Protein AF-A0A952GTR1-F1 (afdb_monomer)

Mean predicted aligned error: 8.52 Å

pLDDT: mean 84.22, std 18.11, range [36.97, 97.88]

Foldseek 3Di:
DDDDDDDDPPPPPPQPDQPPQWDWPFDPDQKIWIWGDDPQKIWIWIHHPPAFIKIKIWGPPFPPGIDMDIDRHDQDDDDLQSSLVSVLVVLVVVVVVCVVRGDDDPCVSVVRCVRSSVSSVSNVVRVD

Radius of gyration: 18.8 Å; Cα contacts (8 Å, |Δi|>4): 182; chains: 1; bounding box: 34×48×69 Å

Secondary struc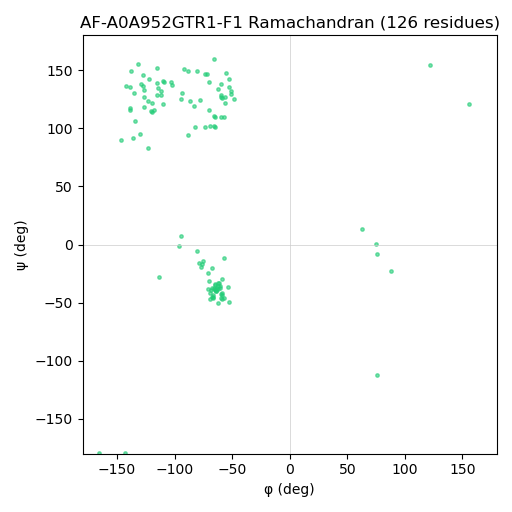ture (DSSP, 8-state):
-PPP---------PPPPPPTTEEEE-SS-SS-EEEEEETTEEEEEE--TTS-EEEEEEEEEETTEEEEEEEEE---SSSHHHHHHHHHHHHHHHHHHHHHHS---TTHHHHHTTTHHHHHHHHHHHT-

Sequence (128 aa):
MAILAGLLLAAAAAAPAVPEGWTVTAADAKAPVLAHTLVPVTIEYRTVPDDYDTLTLTVDPCGQGPWHEKDSIAPQGDTPAARAADLRKAIADEFHNARLNCTLPEWIEAAMLAGFDAAYLQLEAAKK

Solvent-accessible surface area (backbone atoms only — not comparable to full-atom values): 7660 Å² total; per-residue (Å²): 138,86,82,82,80,81,80,80,78,76,78,75,76,75,72,82,76,68,37,84,64,49,46,66,54,67,75,92,54,85,50,40,36,42,34,36,65,56,93,46,37,35,42,40,40,36,43,40,78,100,56,67,21,39,40,33,46,37,33,48,76,31,88,94,42,71,44,75,51,77,46,78,42,75,64,50,66,97,42,74,67,44,20,47,56,40,45,50,49,54,53,50,51,50,53,52,57,44,54,77,75,29,94,69,66,88,62,52,62,64,59,68,52,50,54,42,68,64,40,50,52,51,50,61,62,55,74,109

Structure (mmCIF, N/CA/C/O backbone):
data_AF-A0A952GTR1-F1
#
_entry.id   AF-A0A952GTR1-F1
#
loop_
_atom_site.group_PDB
_atom_site.id
_atom_site.type_symbol
_atom_site.label_atom_id
_atom_site.label_alt_id
_atom_site.label_comp_id
_atom_site.label_asym_id
_atom_site.label_entity_id
_atom_site.label_seq_id
_atom_site.pdbx_PDB_ins_code
_atom_site.Cartn_x
_atom_site.Cartn_y
_atom_site.Cartn_z
_atom_site.occupancy
_atom_site.B_iso_or_equiv
_atom_site.auth_seq_id
_atom_site.auth_comp_id
_atom_site.auth_asym_id
_atom_site.auth_atom_id
_atom_site.pdbx_PDB_model_num
ATOM 1 N N . MET A 1 1 ? -4.065 -34.097 53.721 1.00 38.19 1 MET A N 1
ATOM 2 C CA . MET A 1 1 ? -5.075 -33.873 52.665 1.00 38.19 1 MET A CA 1
ATOM 3 C C . MET A 1 1 ? -4.828 -32.487 52.093 1.00 38.19 1 MET A C 1
ATOM 5 O O . MET A 1 1 ? -5.030 -31.518 52.808 1.00 38.19 1 MET A O 1
ATOM 9 N N . ALA A 1 2 ? -4.269 -32.401 50.885 1.00 36.97 2 ALA A N 1
ATOM 10 C CA . ALA A 1 2 ? -3.968 -31.135 50.217 1.00 36.97 2 ALA A CA 1
ATOM 11 C C . ALA A 1 2 ? -5.133 -30.774 49.284 1.00 36.97 2 ALA A C 1
ATOM 13 O O . ALA A 1 2 ? -5.532 -31.599 48.464 1.00 36.97 2 ALA A O 1
ATOM 14 N N . ILE A 1 3 ? -5.698 -29.577 49.447 1.00 41.12 3 ILE A N 1
ATOM 15 C CA . ILE A 1 3 ? -6.750 -29.039 48.577 1.00 41.12 3 ILE A CA 1
ATOM 16 C C . ILE A 1 3 ? -6.059 -28.340 47.403 1.00 41.12 3 ILE A C 1
ATOM 18 O O . ILE A 1 3 ? -5.210 -27.474 47.610 1.00 41.12 3 ILE A O 1
ATOM 22 N N . LEU A 1 4 ? -6.395 -28.771 46.184 1.00 43.78 4 LEU A N 1
ATOM 23 C CA . LEU A 1 4 ? -5.871 -28.241 44.928 1.00 43.78 4 LEU A CA 1
ATOM 24 C C . LEU A 1 4 ? -6.168 -26.740 44.792 1.00 43.78 4 LEU A C 1
ATOM 26 O O . LEU A 1 4 ? -7.324 -26.321 44.832 1.00 43.78 4 LEU A O 1
ATOM 30 N N . ALA A 1 5 ? -5.119 -25.955 44.547 1.00 45.41 5 ALA A N 1
ATOM 31 C CA . ALA A 1 5 ? -5.231 -24.606 44.015 1.00 45.41 5 ALA A CA 1
ATOM 32 C C . ALA A 1 5 ? -5.684 -24.692 42.548 1.00 45.41 5 ALA A C 1
ATOM 34 O O . ALA A 1 5 ? -4.982 -25.246 41.701 1.00 45.41 5 ALA A O 1
ATOM 35 N N . GLY A 1 6 ? -6.880 -24.176 42.265 1.00 38.19 6 GLY A N 1
ATOM 36 C CA . GLY A 1 6 ? -7.402 -24.044 40.910 1.00 38.19 6 GLY A CA 1
ATOM 37 C C . GLY A 1 6 ? -6.566 -23.047 40.113 1.00 38.19 6 GLY A C 1
ATOM 38 O O . GLY A 1 6 ? -6.603 -21.847 40.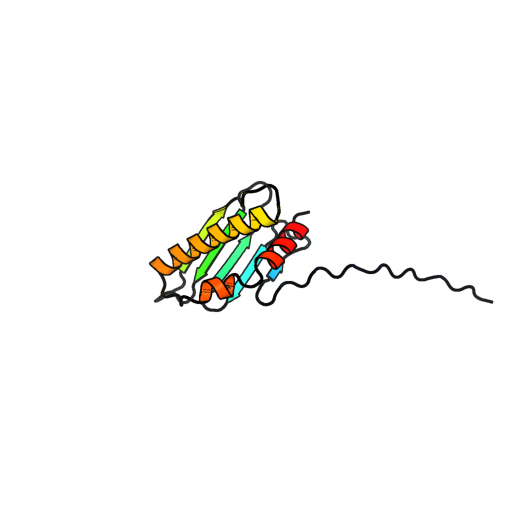373 1.00 38.19 6 GLY A O 1
ATOM 39 N N . LEU A 1 7 ? -5.818 -23.550 39.135 1.0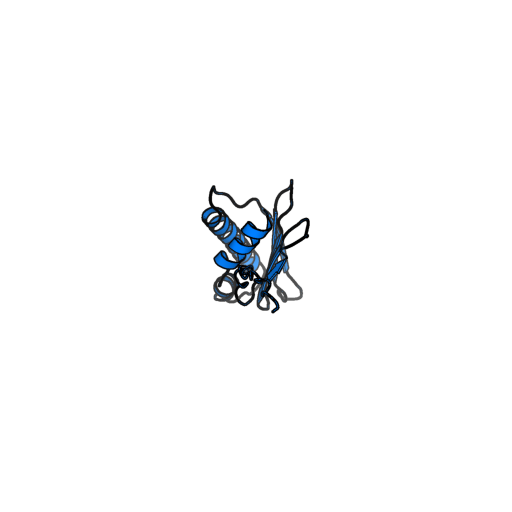0 46.03 7 LEU A N 1
ATOM 40 C CA . LEU A 1 7 ? -5.220 -22.745 38.077 1.00 46.03 7 LEU A CA 1
ATOM 41 C C . LEU A 1 7 ? -6.333 -22.323 37.112 1.00 46.03 7 LEU A C 1
ATOM 43 O O . LEU A 1 7 ? -6.785 -23.106 36.279 1.00 46.03 7 LEU A O 1
ATOM 47 N N . LEU A 1 8 ? -6.784 -21.077 37.245 1.00 46.78 8 LEU A N 1
ATOM 48 C CA . LEU A 1 8 ? -7.535 -20.375 36.210 1.00 46.78 8 LEU A CA 1
ATOM 49 C C . LEU A 1 8 ? -6.600 -20.164 35.010 1.00 46.78 8 LEU A C 1
ATOM 51 O O . LEU A 1 8 ? -5.739 -19.286 35.036 1.00 46.78 8 LEU A O 1
ATOM 55 N N . LEU A 1 9 ? -6.754 -20.979 33.964 1.00 45.78 9 LEU A N 1
ATOM 56 C CA . LEU A 1 9 ? -6.175 -20.685 32.656 1.00 45.78 9 LEU A CA 1
ATOM 57 C C . LEU A 1 9 ? -6.928 -19.487 32.066 1.00 45.78 9 LEU A C 1
ATOM 59 O O . LEU A 1 9 ? -8.040 -19.627 31.559 1.00 45.78 9 LEU A O 1
ATOM 63 N N . ALA A 1 10 ? -6.316 -18.306 32.128 1.00 45.06 10 ALA A N 1
ATOM 64 C CA . ALA A 1 10 ? -6.691 -17.200 31.264 1.00 45.06 10 ALA A CA 1
ATOM 65 C C . ALA A 1 10 ? -6.375 -17.617 29.820 1.00 45.06 10 ALA A C 1
ATOM 67 O O . ALA A 1 10 ? -5.211 -17.775 29.451 1.00 45.06 10 ALA A O 1
ATOM 68 N N . ALA A 1 11 ? -7.411 -17.849 29.016 1.00 41.81 11 ALA A N 1
ATOM 69 C CA . ALA A 1 11 ? -7.260 -18.035 27.583 1.00 41.81 11 ALA A CA 1
ATOM 70 C C . ALA A 1 11 ? -6.750 -16.715 26.992 1.00 41.81 11 ALA A C 1
ATOM 72 O O . ALA A 1 11 ? -7.515 -15.765 26.828 1.00 41.81 11 ALA A O 1
ATOM 73 N N . ALA A 1 12 ? -5.447 -16.638 26.719 1.00 45.34 12 ALA A N 1
ATOM 74 C CA . ALA A 1 12 ? -4.899 -15.589 25.878 1.00 45.34 12 ALA A CA 1
ATOM 75 C C . ALA A 1 12 ? -5.585 -15.721 24.515 1.00 45.34 12 ALA A C 1
ATOM 77 O O . ALA A 1 12 ? -5.387 -16.713 23.812 1.00 45.34 12 ALA A O 1
ATOM 78 N N . ALA A 1 13 ? -6.458 -14.769 24.184 1.00 41.97 13 ALA A N 1
ATOM 79 C CA . ALA A 1 13 ? -7.025 -14.675 22.852 1.00 41.97 13 ALA A CA 1
ATOM 80 C C . ALA A 1 13 ? -5.845 -14.554 21.883 1.00 41.97 13 ALA A C 1
ATOM 82 O O . ALA A 1 13 ? -5.116 -13.563 21.918 1.00 41.97 13 ALA A O 1
ATOM 83 N N . ALA A 1 14 ? -5.605 -15.602 21.093 1.00 47.09 14 ALA A N 1
ATOM 84 C CA . ALA A 1 14 ? -4.581 -15.571 20.067 1.00 47.09 14 ALA A CA 1
ATOM 85 C C . ALA A 1 14 ? -4.889 -14.378 19.161 1.00 47.09 14 ALA A C 1
ATOM 87 O O . ALA A 1 14 ? -6.003 -14.276 18.636 1.00 47.09 14 ALA A O 1
ATOM 88 N N . ALA A 1 15 ? -3.932 -13.456 19.037 1.00 52.69 15 ALA A N 1
ATOM 89 C CA . ALA A 1 15 ? -4.054 -12.368 18.084 1.00 52.69 15 ALA A CA 1
ATOM 90 C C . ALA A 1 15 ? -4.364 -12.985 16.708 1.00 52.69 15 ALA A C 1
ATOM 92 O O . ALA A 1 15 ? -3.774 -14.019 16.369 1.00 52.69 15 ALA A O 1
ATOM 93 N N . PRO A 1 16 ? -5.319 -12.425 15.946 1.00 52.69 16 PRO A N 1
ATOM 94 C CA . PRO A 1 16 ? -5.605 -12.921 14.608 1.00 52.69 16 PRO A CA 1
ATOM 95 C C . PRO A 1 16 ? -4.293 -13.004 13.819 1.00 52.69 16 PRO A C 1
ATOM 97 O O . PRO A 1 16 ? -3.500 -12.068 13.836 1.00 52.69 16 PRO A O 1
ATOM 100 N N . ALA A 1 17 ? -4.036 -14.156 13.198 1.00 57.53 17 ALA A N 1
ATOM 101 C CA . ALA A 1 17 ? -2.797 -14.389 12.465 1.00 57.53 17 ALA A CA 1
ATOM 102 C C . ALA A 1 17 ? -2.690 -13.401 11.297 1.00 57.53 17 ALA A C 1
ATOM 104 O O . ALA A 1 17 ? -3.672 -13.191 10.578 1.00 57.53 17 ALA A O 1
ATOM 105 N N . VAL A 1 18 ? -1.522 -12.781 11.112 1.00 62.00 18 VAL A N 1
ATOM 106 C CA . VAL A 1 18 ? -1.259 -11.936 9.940 1.00 62.00 18 VAL A CA 1
ATOM 107 C C . VAL A 1 18 ? -1.424 -12.807 8.683 1.00 62.00 18 VAL A C 1
ATOM 109 O O . VAL A 1 18 ? -0.860 -13.904 8.646 1.00 62.00 18 VAL A O 1
ATOM 112 N N . PRO A 1 19 ? -2.215 -12.382 7.681 1.00 67.25 19 PRO A N 1
ATOM 113 C CA . PRO A 1 19 ? -2.331 -13.106 6.418 1.00 67.25 19 PRO A CA 1
ATOM 114 C C . PRO A 1 19 ? -0.964 -13.313 5.762 1.00 67.25 19 PRO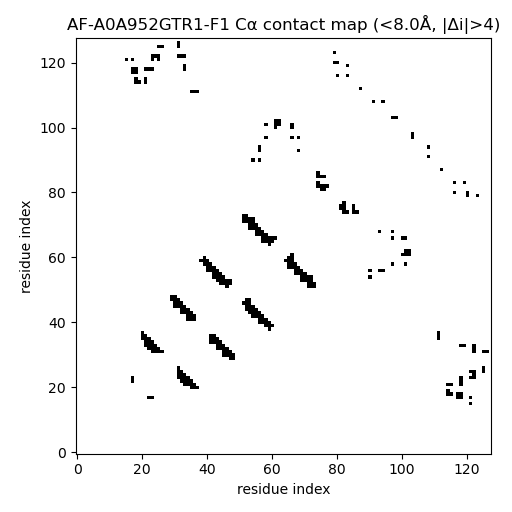 A C 1
ATOM 116 O O . PRO A 1 19 ? -0.082 -12.464 5.884 1.00 67.25 19 PRO A O 1
ATOM 119 N N . GLU A 1 20 ? -0.799 -14.427 5.048 1.00 73.19 20 GLU A N 1
ATOM 120 C CA . GLU A 1 20 ? 0.444 -14.748 4.342 1.00 73.19 20 GLU A CA 1
ATOM 121 C C . GLU A 1 20 ? 0.899 -13.573 3.454 1.00 73.19 20 GLU A C 1
ATOM 123 O O . GLU A 1 20 ? 0.097 -12.975 2.738 1.00 73.19 20 GLU A O 1
ATOM 128 N N . GLY A 1 21 ? 2.182 -13.209 3.549 1.00 75.31 21 GLY A N 1
ATOM 129 C CA . GLY A 1 21 ? 2.790 -12.104 2.796 1.00 75.31 21 GLY A CA 1
ATOM 130 C C . GLY A 1 21 ? 2.698 -10.724 3.457 1.00 75.31 21 GLY A C 1
ATOM 131 O O . GLY A 1 21 ? 3.554 -9.879 3.196 1.00 75.31 21 GLY A O 1
ATOM 132 N N . TRP A 1 22 ? 1.743 -10.500 4.367 1.00 89.25 22 TRP A N 1
ATOM 133 C CA . TRP A 1 22 ? 1.686 -9.271 5.160 1.00 89.25 22 TRP A CA 1
ATOM 134 C C . TRP A 1 22 ? 2.510 -9.392 6.443 1.00 89.25 22 TRP A C 1
ATOM 136 O O . TRP A 1 22 ? 2.642 -10.454 7.049 1.00 89.25 22 TRP A O 1
ATOM 146 N N . THR A 1 23 ? 3.041 -8.263 6.892 1.00 87.75 23 THR A N 1
ATOM 147 C CA . THR A 1 23 ? 3.689 -8.095 8.190 1.00 87.75 23 THR A CA 1
ATOM 148 C C . THR A 1 23 ? 3.075 -6.887 8.883 1.00 87.75 23 THR A C 1
ATOM 150 O O . THR A 1 23 ? 2.812 -5.864 8.249 1.00 87.75 23 THR A O 1
ATOM 153 N N . VAL A 1 24 ? 2.820 -7.013 10.185 1.00 83.19 24 VAL A N 1
ATOM 154 C CA . VAL A 1 24 ? 2.343 -5.914 11.028 1.00 83.19 24 VAL A CA 1
ATOM 155 C C . VAL A 1 24 ? 3.279 -5.803 12.223 1.00 83.19 24 VAL A C 1
ATOM 157 O O . VAL A 1 24 ? 3.395 -6.745 13.007 1.00 83.19 24 VAL A O 1
ATOM 160 N N . THR A 1 25 ? 3.960 -4.670 12.379 1.00 83.12 25 THR A N 1
ATOM 161 C CA . THR A 1 25 ? 4.750 -4.399 13.585 1.00 83.12 25 THR A CA 1
ATOM 162 C C . THR A 1 25 ? 3.842 -3.746 14.623 1.00 83.12 25 THR A C 1
ATOM 164 O O . THR A 1 25 ? 3.580 -2.545 14.606 1.00 83.12 25 THR A O 1
ATOM 167 N N . ALA A 1 26 ? 3.294 -4.588 15.498 1.00 64.62 26 ALA A N 1
ATOM 168 C CA . ALA A 1 26 ? 2.248 -4.244 16.451 1.00 64.62 26 ALA A CA 1
ATOM 169 C C . ALA A 1 26 ? 2.620 -4.718 17.860 1.00 64.62 26 ALA A C 1
ATOM 171 O O . ALA A 1 26 ? 2.410 -5.880 18.191 1.00 64.62 26 ALA A O 1
ATOM 172 N N . ALA A 1 27 ? 3.208 -3.813 18.641 1.00 47.66 27 ALA A N 1
ATOM 173 C CA . ALA A 1 27 ? 3.286 -3.767 20.107 1.00 47.66 27 ALA A CA 1
ATOM 174 C C . ALA A 1 27 ? 4.531 -2.934 20.439 1.00 47.66 27 ALA A C 1
ATOM 176 O O . ALA A 1 27 ? 5.622 -3.256 19.985 1.00 47.66 27 ALA A O 1
ATOM 177 N N . ASP A 1 28 ? 4.378 -1.831 21.163 1.00 49.62 28 ASP A N 1
ATOM 178 C CA . ASP A 1 28 ? 5.459 -0.946 21.647 1.00 49.62 28 ASP A CA 1
ATOM 179 C C . ASP A 1 28 ? 6.113 0.005 20.623 1.00 49.62 28 ASP A C 1
ATOM 181 O O . ASP A 1 28 ? 6.868 0.906 21.005 1.00 49.62 28 ASP A O 1
ATOM 185 N N . ALA A 1 29 ? 5.810 -0.117 19.329 1.00 56.06 29 ALA A N 1
ATOM 186 C CA . ALA A 1 29 ? 6.289 0.833 18.330 1.00 56.06 29 ALA A CA 1
ATOM 187 C C . ALA A 1 29 ? 5.462 2.127 18.378 1.00 56.06 29 ALA A C 1
ATOM 189 O O . ALA A 1 29 ? 4.255 2.111 18.159 1.00 56.06 29 ALA A O 1
ATOM 190 N N . LYS A 1 30 ? 6.128 3.275 18.563 1.00 64.56 30 LYS A N 1
ATOM 191 C CA . LYS A 1 30 ? 5.515 4.613 18.425 1.00 64.56 30 LYS A CA 1
ATOM 192 C C . LYS A 1 30 ? 4.885 4.862 17.044 1.00 64.56 30 LYS A C 1
ATOM 194 O O . LYS A 1 30 ? 4.203 5.858 16.876 1.00 64.56 30 LYS A O 1
ATOM 199 N N . ALA A 1 31 ? 5.148 4.000 16.066 1.00 76.81 31 ALA A N 1
ATOM 200 C CA . ALA A 1 31 ? 4.625 4.084 14.713 1.00 76.81 31 ALA A CA 1
ATOM 201 C C . ALA A 1 31 ? 4.405 2.662 14.165 1.00 76.81 31 ALA A C 1
ATOM 203 O O . ALA A 1 31 ? 5.349 2.089 13.609 1.00 76.81 31 ALA A O 1
ATOM 204 N N . PRO A 1 32 ? 3.212 2.067 14.364 1.00 86.94 32 PRO A N 1
ATOM 205 C CA . PRO A 1 32 ? 2.847 0.795 13.748 1.00 86.94 32 PRO A CA 1
ATOM 206 C C . PRO A 1 32 ? 3.048 0.816 12.228 1.00 86.94 32 PRO A C 1
ATOM 208 O O . PRO A 1 32 ? 2.808 1.833 11.569 1.00 86.94 32 PRO A O 1
ATOM 211 N N . VAL A 1 33 ? 3.497 -0.308 11.669 1.00 90.88 33 VAL A N 1
ATOM 212 C CA . VAL A 1 33 ? 3.729 -0.459 10.227 1.00 90.88 33 VAL A CA 1
ATOM 213 C C . VAL A 1 33 ? 3.006 -1.691 9.715 1.00 90.88 33 VAL A C 1
ATOM 215 O O . VAL A 1 33 ? 3.065 -2.754 10.331 1.00 90.88 33 VAL A O 1
ATOM 218 N N . LEU A 1 34 ? 2.355 -1.538 8.569 1.00 93.62 34 LEU A N 1
ATOM 219 C CA . LEU A 1 34 ? 1.794 -2.596 7.745 1.00 93.62 34 LEU A CA 1
ATOM 220 C C . LEU A 1 34 ? 2.633 -2.690 6.470 1.00 93.62 34 LEU A C 1
ATOM 222 O O . LEU A 1 34 ? 2.723 -1.711 5.737 1.00 93.62 34 LEU A O 1
ATOM 226 N N . ALA A 1 35 ? 3.236 -3.841 6.186 1.00 94.56 35 ALA A N 1
ATOM 227 C CA . ALA A 1 35 ? 4.048 -4.011 4.983 1.00 94.56 35 ALA A CA 1
ATOM 228 C C . ALA A 1 35 ? 3.815 -5.359 4.298 1.00 94.56 35 ALA A C 1
ATOM 230 O O . ALA A 1 35 ? 3.543 -6.356 4.965 1.00 94.56 35 ALA A O 1
ATOM 231 N N . HIS A 1 36 ? 3.959 -5.388 2.975 1.00 94.62 36 HIS A N 1
ATOM 232 C CA . HIS A 1 36 ? 3.919 -6.596 2.149 1.00 94.62 36 HIS A CA 1
ATOM 233 C C . HIS A 1 36 ? 5.007 -6.500 1.087 1.00 94.62 36 HIS A C 1
ATOM 2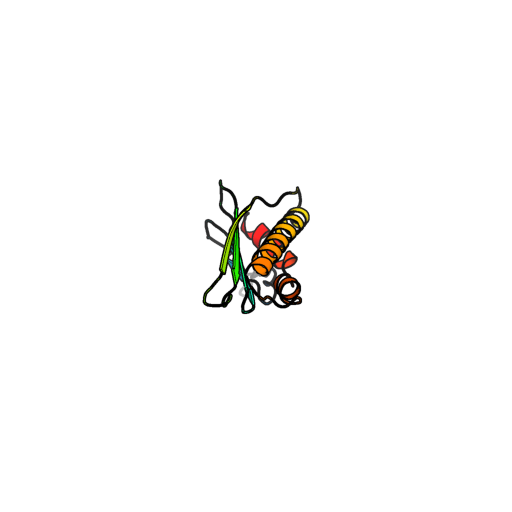35 O O . HIS A 1 36 ? 5.140 -5.466 0.434 1.00 94.62 36 HIS A O 1
ATOM 241 N N . THR A 1 37 ? 5.745 -7.587 0.875 1.00 93.94 37 THR A N 1
ATOM 242 C CA . THR A 1 37 ? 6.710 -7.697 -0.223 1.00 93.94 37 THR A CA 1
ATOM 243 C C . THR A 1 37 ? 6.392 -8.907 -1.091 1.00 93.94 37 THR A C 1
ATOM 245 O O . THR A 1 37 ? 6.392 -10.039 -0.613 1.00 93.94 37 THR A O 1
ATOM 248 N N . LEU A 1 38 ? 6.189 -8.665 -2.384 1.00 92.06 38 LEU A N 1
ATOM 249 C CA . LEU A 1 38 ? 6.105 -9.681 -3.426 1.00 92.06 38 LEU A CA 1
ATOM 250 C C . LEU A 1 38 ? 6.956 -9.204 -4.595 1.00 92.06 38 LEU A C 1
ATOM 252 O O . LEU A 1 38 ? 6.564 -8.285 -5.308 1.00 92.06 38 LEU A O 1
ATOM 256 N N . VAL A 1 39 ? 8.127 -9.814 -4.782 1.00 87.56 39 VAL A N 1
ATOM 257 C CA . VAL A 1 39 ? 9.111 -9.386 -5.790 1.00 87.56 39 VAL A CA 1
ATOM 258 C C . VAL A 1 39 ? 8.431 -9.188 -7.157 1.00 87.56 39 VAL A C 1
ATOM 260 O O . VAL A 1 39 ? 7.780 -10.119 -7.640 1.00 87.56 39 VAL A O 1
ATOM 263 N N . PRO A 1 40 ? 8.571 -8.007 -7.794 1.00 91.31 40 PRO A N 1
ATOM 264 C CA . PRO A 1 40 ? 9.506 -6.912 -7.480 1.00 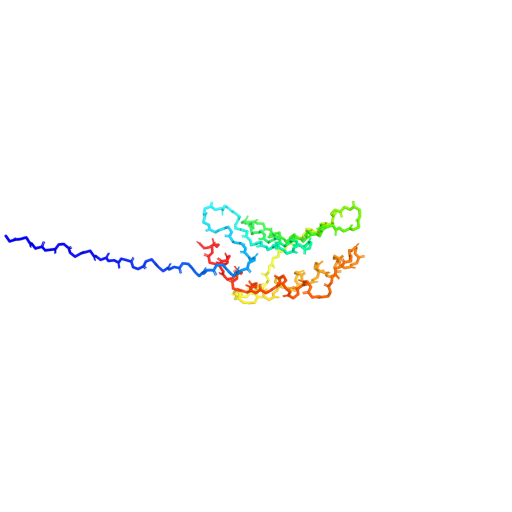91.31 40 PRO A CA 1
ATOM 265 C C . PRO A 1 40 ? 8.957 -5.792 -6.572 1.00 91.31 40 PRO A C 1
ATOM 267 O O . PRO A 1 40 ? 9.607 -4.765 -6.413 1.00 91.31 40 PRO A O 1
ATOM 270 N N . VAL A 1 41 ? 7.756 -5.930 -6.012 1.00 96.44 41 VAL A N 1
ATOM 271 C CA . VAL A 1 41 ? 7.027 -4.846 -5.338 1.00 96.44 41 VAL A CA 1
ATOM 272 C C . VAL A 1 41 ? 7.092 -4.968 -3.815 1.00 96.44 41 VAL A C 1
ATOM 274 O O . VAL A 1 41 ? 6.955 -6.050 -3.248 1.00 96.44 41 VAL A O 1
ATOM 277 N N . THR A 1 42 ? 7.257 -3.837 -3.136 1.00 96.62 42 THR A N 1
ATOM 278 C CA . THR A 1 42 ? 7.046 -3.698 -1.690 1.00 96.62 42 THR A CA 1
ATOM 279 C C . THR A 1 42 ? 6.083 -2.551 -1.421 1.00 96.62 42 THR A C 1
ATOM 281 O O . THR A 1 42 ? 6.254 -1.469 -1.974 1.00 96.62 42 THR A O 1
ATOM 284 N N . ILE A 1 43 ? 5.092 -2.784 -0.563 1.00 96.56 43 ILE A N 1
ATOM 285 C CA . ILE A 1 43 ? 4.207 -1.756 -0.009 1.00 96.56 43 ILE A CA 1
ATOM 286 C C . ILE A 1 43 ? 4.520 -1.627 1.476 1.00 96.56 43 ILE A C 1
ATOM 288 O O . ILE A 1 43 ? 4.560 -2.634 2.182 1.00 96.56 43 ILE A O 1
ATOM 292 N N . GLU A 1 44 ? 4.694 -0.400 1.950 1.00 95.88 44 GLU A N 1
ATOM 293 C CA . GLU A 1 44 ? 4.773 -0.059 3.367 1.00 95.88 44 GLU A CA 1
ATOM 294 C C . GLU A 1 44 ? 3.763 1.048 3.673 1.00 95.88 44 GLU A C 1
ATOM 296 O O . GLU A 1 44 ? 3.765 2.098 3.040 1.00 95.88 44 GLU A O 1
ATOM 301 N N . TYR A 1 45 ? 2.911 0.830 4.667 1.00 95.50 45 TYR A N 1
ATOM 302 C CA . TYR A 1 45 ? 2.051 1.845 5.253 1.00 95.50 45 TYR A CA 1
ATOM 303 C C . TYR A 1 45 ? 2.419 2.015 6.724 1.00 95.50 45 TYR A C 1
ATOM 305 O O . TYR A 1 45 ? 2.286 1.095 7.534 1.00 95.50 45 TYR A O 1
ATOM 313 N N . ARG A 1 46 ? 2.908 3.203 7.067 1.00 92.56 46 ARG A N 1
ATOM 314 C CA . ARG A 1 46 ? 3.379 3.566 8.401 1.00 92.56 46 ARG A CA 1
ATOM 315 C C . ARG A 1 46 ? 2.448 4.585 9.010 1.00 92.56 46 ARG A C 1
ATOM 317 O O . ARG A 1 46 ? 2.216 5.640 8.427 1.00 92.56 46 ARG A O 1
ATOM 324 N N . THR A 1 47 ? 2.003 4.298 10.221 1.00 89.94 47 THR A N 1
ATOM 325 C CA . THR A 1 47 ? 1.119 5.203 10.944 1.00 89.94 47 THR A CA 1
ATOM 326 C C . THR A 1 47 ? 1.932 6.110 11.846 1.00 89.94 47 THR A C 1
ATOM 328 O O . THR A 1 47 ? 2.792 5.609 12.575 1.00 89.94 47 THR A O 1
ATOM 331 N N . VAL A 1 48 ? 1.692 7.417 11.792 1.00 85.19 48 VAL A N 1
ATOM 332 C CA . VAL A 1 48 ? 2.480 8.411 12.530 1.00 85.19 48 VAL A CA 1
ATOM 333 C C . VAL A 1 48 ? 1.557 9.159 13.489 1.00 85.19 48 VAL A C 1
ATOM 335 O O . VAL A 1 48 ? 0.658 9.863 13.042 1.00 85.19 48 VAL A O 1
ATOM 338 N N . PRO A 1 49 ? 1.736 9.019 14.814 1.00 80.12 49 PRO A N 1
ATOM 339 C CA . PRO A 1 49 ? 0.963 9.805 15.765 1.00 80.12 49 PRO A CA 1
ATOM 340 C C . PRO A 1 49 ? 1.200 11.300 15.556 1.00 80.12 49 PRO A C 1
ATOM 342 O O . PRO A 1 49 ? 2.340 11.724 15.375 1.00 80.12 49 PRO A O 1
ATOM 345 N N . ASP A 1 50 ? 0.121 12.077 15.630 1.00 80.62 50 ASP A N 1
ATOM 346 C CA . ASP A 1 50 ? 0.125 13.541 15.530 1.00 80.62 50 ASP A CA 1
ATOM 347 C C . ASP A 1 50 ? 0.613 14.114 14.177 1.00 80.62 50 ASP A C 1
ATOM 349 O O . ASP A 1 50 ? 0.840 15.320 14.073 1.00 80.62 50 ASP A O 1
ATOM 353 N N . ASP A 1 51 ? 0.730 13.283 13.134 1.00 83.81 51 ASP A N 1
ATOM 354 C CA . ASP A 1 51 ? 1.096 13.680 11.765 1.00 83.81 51 ASP A CA 1
ATOM 355 C C . ASP A 1 51 ? 0.310 12.851 10.725 1.00 83.81 51 ASP A C 1
ATOM 357 O O . ASP A 1 51 ? -0.521 12.010 11.073 1.00 83.81 51 ASP A O 1
ATOM 361 N N . TYR A 1 52 ? 0.548 13.097 9.437 1.00 85.50 52 TYR A N 1
ATOM 362 C CA . TYR A 1 52 ? 0.045 12.256 8.358 1.00 85.50 52 TYR A CA 1
ATOM 363 C C . TYR A 1 52 ? 0.753 10.902 8.340 1.00 85.50 52 TYR A C 1
ATOM 365 O O . TYR A 1 52 ? 1.978 10.801 8.466 1.00 85.50 52 TYR A O 1
ATOM 373 N N . ASP A 1 53 ? -0.026 9.854 8.090 1.00 92.56 53 ASP A N 1
ATOM 374 C CA . ASP A 1 53 ? 0.524 8.537 7.826 1.00 92.56 53 ASP A CA 1
ATOM 375 C C . ASP A 1 53 ? 1.301 8.556 6.504 1.00 92.56 53 ASP A C 1
ATOM 377 O O . ASP A 1 53 ? 1.122 9.421 5.648 1.00 92.56 53 ASP A O 1
ATOM 381 N N . THR A 1 54 ? 2.192 7.591 6.324 1.00 94.19 54 THR A N 1
ATOM 382 C CA . THR A 1 54 ? 2.998 7.467 5.111 1.00 94.19 54 THR A CA 1
ATOM 383 C C . THR A 1 54 ? 2.649 6.178 4.386 1.00 94.19 54 THR A C 1
ATOM 385 O O . THR A 1 54 ? 2.715 5.109 4.990 1.00 94.19 54 THR A O 1
ATOM 388 N N . LEU A 1 55 ? 2.356 6.270 3.091 1.00 96.88 55 LEU A N 1
ATOM 389 C CA . LEU A 1 55 ? 2.344 5.145 2.162 1.00 96.88 55 LEU A CA 1
ATOM 390 C C . LEU A 1 55 ? 3.625 5.181 1.328 1.00 96.88 55 LEU A C 1
ATOM 392 O O . LEU A 1 55 ? 4.075 6.240 0.903 1.00 96.88 55 LEU A O 1
ATOM 396 N N . THR A 1 56 ? 4.249 4.033 1.117 1.00 96.69 56 THR A N 1
ATOM 397 C CA . THR A 1 56 ? 5.414 3.890 0.250 1.00 96.69 56 THR A CA 1
ATOM 398 C C . THR A 1 56 ? 5.231 2.663 -0.625 1.00 96.69 56 THR A C 1
ATOM 400 O O . THR A 1 56 ? 4.936 1.579 -0.116 1.00 96.69 56 THR A O 1
ATOM 403 N N . LEU A 1 57 ? 5.429 2.830 -1.932 1.00 97.75 57 LEU A N 1
ATOM 404 C CA . LEU A 1 57 ? 5.467 1.738 -2.896 1.00 97.75 57 LEU A CA 1
A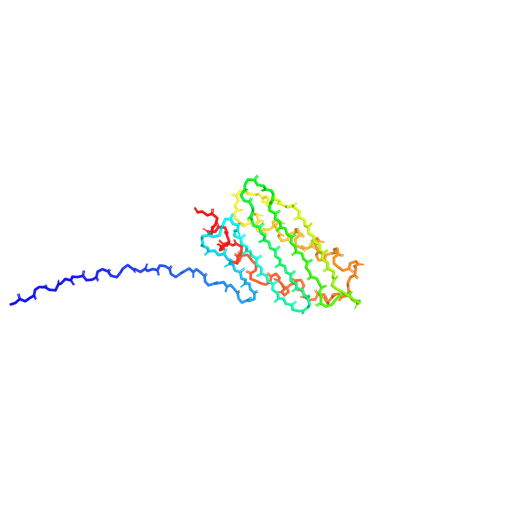TOM 405 C C . LEU A 1 57 ? 6.835 1.724 -3.574 1.00 97.75 57 LEU A C 1
ATOM 407 O O . LEU A 1 57 ? 7.246 2.701 -4.194 1.00 97.75 57 LEU A O 1
ATOM 411 N N . THR A 1 58 ? 7.534 0.600 -3.460 1.00 97.88 58 THR A N 1
ATOM 412 C CA . THR A 1 58 ? 8.850 0.381 -4.068 1.00 97.88 58 THR A CA 1
ATOM 413 C C . THR A 1 58 ? 8.746 -0.708 -5.124 1.00 97.88 58 THR A C 1
ATOM 415 O O . THR A 1 58 ? 8.170 -1.764 -4.867 1.00 97.88 58 THR A O 1
ATOM 418 N N . VAL A 1 59 ? 9.346 -0.475 -6.289 1.00 97.62 59 VAL A N 1
ATOM 419 C CA . VAL A 1 59 ? 9.502 -1.453 -7.370 1.00 97.62 59 VAL A CA 1
ATOM 420 C C . VAL A 1 59 ? 10.986 -1.645 -7.655 1.00 97.62 59 VAL A C 1
ATOM 422 O O . VAL A 1 59 ? 11.652 -0.724 -8.126 1.00 97.62 59 VAL A O 1
ATOM 425 N N . ASP A 1 60 ? 11.498 -2.847 -7.405 1.00 95.56 60 ASP A N 1
ATOM 426 C CA . ASP A 1 60 ? 12.893 -3.204 -7.661 1.00 95.56 60 ASP A CA 1
ATOM 427 C C . ASP A 1 60 ? 13.007 -4.623 -8.256 1.00 95.56 60 ASP A C 1
ATOM 429 O O . ASP A 1 60 ? 12.620 -5.598 -7.601 1.00 95.56 60 ASP A O 1
ATOM 433 N N . PRO A 1 61 ? 13.522 -4.775 -9.491 1.00 93.81 61 PRO A N 1
ATOM 434 C CA . PRO A 1 61 ? 14.031 -3.722 -10.378 1.00 93.81 61 PRO A CA 1
ATOM 435 C C . PRO A 1 61 ? 12.931 -2.973 -11.144 1.00 93.81 61 PRO A C 1
ATOM 437 O O . PRO A 1 61 ? 11.924 -3.549 -11.553 1.00 93.81 61 PRO A O 1
ATOM 440 N N . CYS A 1 62 ? 13.187 -1.697 -11.438 1.00 94.31 62 CYS A N 1
ATOM 441 C CA . CYS A 1 62 ? 12.438 -0.866 -12.379 1.00 94.31 62 CYS A CA 1
ATOM 442 C C . CYS A 1 62 ? 13.391 -0.311 -13.460 1.00 94.31 62 CYS A C 1
ATOM 444 O O . CYS A 1 62 ? 13.938 0.789 -13.376 1.00 94.31 62 CYS A O 1
ATOM 446 N N . GLY A 1 63 ? 13.658 -1.115 -14.494 1.00 90.12 63 GLY A N 1
ATOM 447 C CA . GLY A 1 63 ? 14.648 -0.773 -15.518 1.00 90.12 63 GLY A CA 1
ATOM 448 C C . GLY A 1 63 ? 16.082 -0.968 -15.014 1.00 90.12 63 GLY A C 1
ATOM 449 O O . GLY A 1 63 ? 16.508 -2.103 -14.827 1.00 90.12 63 GLY A O 1
ATOM 450 N N . GLN A 1 64 ? 16.839 0.122 -14.844 1.00 87.62 64 GLN A N 1
ATOM 451 C CA . GLN A 1 64 ? 18.247 0.082 -14.398 1.00 87.62 64 GLN A CA 1
ATOM 452 C C . GLN A 1 64 ? 18.423 0.297 -12.883 1.00 87.62 64 GLN A C 1
ATOM 454 O O . GLN A 1 64 ? 19.550 0.277 -12.393 1.00 87.62 64 GLN A O 1
ATOM 459 N N . GLY A 1 65 ? 17.339 0.519 -12.138 1.00 91.62 65 GLY A N 1
ATOM 460 C CA . GLY A 1 65 ? 17.388 0.732 -10.693 1.00 91.62 65 GLY A CA 1
ATOM 461 C C . GLY A 1 65 ? 16.012 0.613 -10.039 1.00 91.62 65 GLY A C 1
ATOM 462 O O . GLY A 1 65 ? 15.035 0.326 -10.731 1.00 91.62 65 GLY A O 1
ATOM 463 N N . PRO A 1 66 ? 15.919 0.808 -8.718 1.00 95.31 66 PRO A N 1
ATOM 464 C CA . PRO A 1 66 ? 14.643 0.817 -8.025 1.00 95.31 66 PRO A CA 1
ATOM 465 C C . PRO A 1 66 ? 13.874 2.111 -8.312 1.00 95.31 66 PRO A C 1
ATOM 467 O O . PRO A 1 66 ? 14.459 3.192 -8.421 1.00 95.31 66 PRO A O 1
ATOM 470 N N . TRP A 1 67 ? 12.553 2.007 -8.363 1.00 95.25 67 TRP A N 1
ATOM 471 C CA . TRP A 1 67 ? 11.635 3.141 -8.320 1.00 95.25 67 TRP A CA 1
ATOM 472 C C . TRP A 1 67 ? 10.896 3.128 -6.982 1.00 95.25 67 TRP A C 1
ATOM 474 O O . TRP A 1 67 ? 10.558 2.056 -6.480 1.00 95.25 67 TRP A O 1
ATOM 484 N N . HIS A 1 68 ? 10.681 4.296 -6.383 1.00 94.75 68 HIS A N 1
ATOM 485 C CA . HIS A 1 68 ? 9.972 4.433 -5.115 1.00 94.75 68 HIS A CA 1
ATOM 486 C C . HIS A 1 68 ? 9.103 5.687 -5.137 1.00 94.75 68 HIS A C 1
ATOM 488 O O . HIS A 1 68 ? 9.573 6.745 -5.550 1.00 94.75 68 HIS A O 1
ATOM 494 N N . GLU A 1 69 ? 7.877 5.560 -4.646 1.00 95.25 69 GLU A N 1
ATOM 495 C CA . GLU A 1 69 ? 6.956 6.673 -4.417 1.00 95.25 69 GLU A CA 1
ATOM 496 C C . GLU A 1 69 ? 6.563 6.692 -2.946 1.00 95.25 69 GLU A C 1
ATOM 498 O O . GLU A 1 69 ? 6.445 5.633 -2.313 1.00 95.25 69 GLU A O 1
ATOM 503 N N . LYS A 1 70 ? 6.430 7.894 -2.385 1.00 94.94 70 LYS A N 1
ATOM 504 C CA . LYS A 1 70 ? 6.096 8.082 -0.976 1.00 94.94 70 LYS A CA 1
ATOM 505 C C . LYS A 1 70 ? 5.096 9.218 -0.823 1.00 94.94 70 LYS A C 1
ATOM 507 O O . LYS A 1 70 ? 5.470 10.381 -0.952 1.00 94.94 70 LYS A O 1
ATOM 512 N N . ASP A 1 71 ? 3.915 8.859 -0.342 1.00 94.69 71 ASP A N 1
ATOM 513 C CA . ASP A 1 71 ? 2.805 9.778 -0.145 1.00 94.69 71 ASP A CA 1
ATOM 514 C C . ASP A 1 71 ? 2.428 9.926 1.331 1.00 94.69 71 ASP A C 1
ATOM 516 O O . ASP A 1 71 ? 2.396 8.966 2.110 1.00 94.69 71 ASP A O 1
ATOM 520 N N . SER A 1 72 ? 2.133 11.168 1.718 1.00 95.31 72 SER A N 1
ATOM 521 C CA . SER A 1 72 ? 1.491 11.495 2.991 1.00 95.31 72 SER A CA 1
ATOM 522 C C . SER A 1 72 ? -0.015 11.323 2.848 1.00 95.31 72 SER A C 1
ATOM 524 O O . SER A 1 72 ? -0.648 12.017 2.055 1.00 95.31 72 SER A O 1
ATOM 526 N N . ILE A 1 73 ? -0.598 10.427 3.638 1.00 93.88 73 ILE A N 1
ATOM 527 C CA . ILE A 1 73 ? -2.005 10.051 3.526 1.00 93.88 73 ILE A CA 1
ATOM 528 C C . ILE A 1 73 ? -2.713 10.077 4.881 1.00 93.88 73 ILE A C 1
ATOM 530 O O . ILE A 1 73 ? -2.113 9.912 5.939 1.00 93.88 73 ILE A O 1
ATOM 534 N N . ALA A 1 74 ? -4.029 10.258 4.843 1.00 91.12 74 ALA A N 1
ATOM 535 C CA . ALA A 1 74 ? -4.904 10.104 5.998 1.00 91.12 74 ALA A CA 1
ATOM 536 C C . ALA A 1 74 ? -6.148 9.325 5.551 1.00 91.12 74 ALA A C 1
ATOM 538 O O . ALA A 1 74 ? -7.088 9.952 5.058 1.00 91.12 74 ALA A O 1
ATOM 539 N N . PRO A 1 75 ? -6.159 7.980 5.662 1.00 92.62 75 PRO A N 1
ATOM 540 C CA . PRO A 1 75 ? -7.291 7.173 5.216 1.00 92.62 75 PRO A CA 1
ATOM 541 C C . PRO A 1 75 ? -8.608 7.600 5.875 1.00 92.62 75 PRO A C 1
ATOM 543 O O . PRO A 1 75 ? -8.713 7.676 7.102 1.00 92.62 75 PRO A O 1
ATOM 546 N N . GLN A 1 76 ? -9.619 7.876 5.056 1.00 92.94 76 GLN A N 1
ATOM 547 C CA . GLN A 1 76 ? -10.879 8.486 5.474 1.00 92.94 76 GLN A CA 1
ATOM 548 C C . GLN A 1 76 ? -11.959 7.459 5.840 1.00 92.94 76 GLN A C 1
ATOM 550 O O . GLN A 1 76 ? -12.032 6.358 5.294 1.00 92.94 76 GLN A O 1
ATOM 555 N N . GLY A 1 77 ? -12.858 7.856 6.746 1.00 93.69 77 GLY A N 1
ATOM 556 C CA . GLY A 1 77 ? -14.080 7.122 7.080 1.00 93.69 77 GLY A CA 1
ATOM 557 C C . GLY A 1 77 ? -14.214 6.727 8.553 1.00 93.69 77 GLY A C 1
ATOM 558 O O . GLY A 1 77 ? -13.233 6.537 9.275 1.00 93.69 77 GLY A O 1
ATOM 559 N N . ASP A 1 78 ? -15.463 6.552 8.989 1.00 95.00 78 ASP A N 1
ATOM 560 C CA . ASP A 1 78 ? -15.802 6.343 10.406 1.00 95.00 78 ASP A CA 1
ATOM 561 C C . ASP A 1 78 ? -15.512 4.919 10.901 1.00 95.00 78 ASP A C 1
ATOM 563 O O . ASP A 1 78 ? -15.372 4.675 12.100 1.00 95.00 78 ASP A O 1
ATOM 567 N N . THR A 1 79 ? -15.381 3.955 9.987 1.00 95.31 79 THR A N 1
ATOM 568 C CA . THR A 1 79 ? -15.138 2.545 10.318 1.00 95.31 79 THR A CA 1
ATOM 569 C C . THR A 1 79 ? -13.770 2.083 9.815 1.00 95.31 79 THR A C 1
ATOM 571 O O . THR A 1 79 ? -13.310 2.575 8.783 1.00 95.31 79 THR A O 1
ATOM 574 N N . PRO A 1 80 ? -13.137 1.087 10.469 1.00 93.94 80 PRO A N 1
ATOM 575 C CA . PRO A 1 80 ? -11.912 0.475 9.954 1.00 93.94 80 PRO A CA 1
ATOM 576 C C . PRO A 1 80 ? -12.051 -0.029 8.512 1.00 93.94 80 PRO A C 1
ATOM 578 O O . PRO A 1 80 ? -11.130 0.117 7.722 1.00 93.94 80 PRO A O 1
ATOM 581 N N . ALA A 1 81 ? -13.220 -0.563 8.138 1.00 94.94 81 ALA A N 1
ATOM 582 C CA . ALA A 1 81 ? -13.484 -1.026 6.776 1.00 94.94 81 ALA A CA 1
ATOM 583 C C . ALA A 1 81 ? -13.525 0.123 5.752 1.00 94.94 81 ALA A C 1
ATOM 585 O O . ALA A 1 81 ? -13.035 -0.036 4.636 1.00 94.94 81 ALA A O 1
ATOM 586 N N . ALA A 1 82 ? -14.080 1.284 6.123 1.00 96.88 82 ALA A N 1
ATOM 587 C CA . ALA A 1 82 ? -14.084 2.464 5.258 1.00 96.88 82 ALA A CA 1
ATOM 588 C C . ALA A 1 82 ? -12.663 3.005 5.046 1.00 96.88 82 ALA A C 1
ATOM 590 O O . ALA A 1 82 ? -12.271 3.227 3.903 1.00 96.88 82 ALA A O 1
ATOM 591 N N . ARG A 1 83 ? -11.868 3.102 6.121 1.00 96.06 83 ARG A N 1
ATOM 592 C CA . ARG A 1 83 ? -10.461 3.518 6.036 1.00 96.06 83 ARG A CA 1
ATOM 593 C C . ARG A 1 83 ? -9.601 2.529 5.252 1.00 96.06 83 ARG A C 1
ATOM 595 O O . ARG A 1 83 ? -8.778 2.948 4.447 1.00 96.06 83 ARG A O 1
ATOM 602 N N . ALA A 1 84 ? -9.834 1.224 5.412 1.00 96.44 84 ALA A N 1
ATOM 603 C CA . ALA A 1 84 ? -9.187 0.194 4.599 1.00 96.44 84 ALA A CA 1
ATOM 604 C C . ALA A 1 84 ? -9.507 0.373 3.107 1.00 96.44 84 ALA A C 1
ATOM 606 O O . ALA A 1 84 ? -8.614 0.324 2.266 1.00 96.44 84 ALA A O 1
ATOM 607 N N . ALA A 1 85 ? -10.779 0.610 2.770 1.00 97.38 85 ALA A N 1
ATOM 608 C CA . ALA A 1 85 ? -11.197 0.832 1.390 1.00 97.38 85 ALA A CA 1
ATOM 609 C C . ALA A 1 85 ? -10.594 2.111 0.788 1.00 97.38 85 ALA A C 1
ATOM 611 O O . ALA A 1 85 ? -10.293 2.128 -0.403 1.00 97.38 85 ALA A O 1
ATOM 612 N N . ASP A 1 86 ? -10.418 3.160 1.591 1.00 97.50 86 ASP A N 1
ATOM 613 C CA . ASP A 1 86 ? -9.758 4.396 1.171 1.00 97.50 86 ASP A CA 1
ATOM 614 C C . ASP A 1 86 ? -8.253 4.190 0.940 1.00 97.50 86 ASP A C 1
ATOM 616 O O . ASP A 1 86 ? -7.744 4.508 -0.132 1.00 97.50 86 ASP A O 1
ATOM 620 N N . LEU A 1 87 ? -7.564 3.519 1.871 1.00 97.25 87 LEU A N 1
ATOM 621 C CA . LEU A 1 87 ? -6.152 3.156 1.714 1.00 97.25 87 LEU A CA 1
ATOM 622 C C . LEU A 1 87 ? -5.915 2.246 0.497 1.00 97.25 87 LEU A C 1
ATOM 624 O O . LEU A 1 87 ? -4.914 2.400 -0.196 1.00 97.25 87 LEU A O 1
ATOM 628 N N . ARG A 1 88 ? -6.843 1.335 0.173 1.00 97.19 88 ARG A N 1
ATOM 629 C CA . ARG A 1 88 ? -6.751 0.532 -1.060 1.00 97.19 88 ARG A CA 1
ATOM 630 C C . ARG A 1 88 ? -6.794 1.374 -2.328 1.00 97.19 88 ARG A C 1
ATOM 632 O O . ARG A 1 88 ? -6.128 1.007 -3.288 1.00 97.19 88 ARG A O 1
ATOM 639 N N . LYS A 1 89 ? -7.564 2.466 -2.349 1.00 97.19 89 LYS A N 1
ATOM 640 C CA . LYS A 1 89 ? -7.577 3.379 -3.501 1.00 97.19 89 LYS A CA 1
ATOM 641 C C . LYS A 1 89 ? -6.238 4.091 -3.631 1.00 97.19 89 LYS A C 1
ATOM 643 O O . LYS A 1 89 ? -5.683 4.066 -4.716 1.00 97.19 89 LYS A O 1
ATOM 648 N N . ALA A 1 90 ? -5.689 4.596 -2.525 1.00 97.19 90 ALA A N 1
ATOM 649 C CA . ALA A 1 90 ? -4.356 5.197 -2.527 1.00 97.19 90 ALA A CA 1
ATOM 650 C C . ALA A 1 90 ? -3.294 4.206 -3.040 1.00 97.19 90 ALA A C 1
ATOM 652 O O . ALA A 1 90 ? -2.536 4.528 -3.942 1.00 97.19 90 ALA A O 1
ATOM 653 N N . ILE A 1 91 ? -3.306 2.953 -2.565 1.00 97.38 91 ILE A N 1
ATOM 654 C CA . ILE A 1 91 ? -2.411 1.901 -3.079 1.00 97.38 91 ILE A CA 1
ATOM 655 C C . ILE A 1 91 ? -2.611 1.667 -4.587 1.00 97.38 91 ILE A C 1
ATOM 657 O O . ILE A 1 91 ? -1.632 1.495 -5.310 1.00 97.38 91 ILE A O 1
ATOM 661 N N . ALA A 1 92 ? -3.855 1.647 -5.073 1.00 97.12 92 ALA A N 1
ATOM 662 C CA . ALA A 1 92 ? -4.143 1.481 -6.498 1.00 97.12 92 ALA A CA 1
ATOM 663 C C . ALA A 1 92 ? -3.620 2.663 -7.337 1.00 97.12 92 ALA A C 1
ATOM 665 O O . ALA A 1 92 ? -3.076 2.449 -8.423 1.00 97.12 92 ALA A O 1
ATOM 666 N N . ASP A 1 93 ? -3.722 3.888 -6.816 1.00 97.19 93 ASP A N 1
ATOM 667 C CA . ASP A 1 93 ? -3.147 5.085 -7.432 1.00 97.19 93 ASP A CA 1
ATOM 668 C C . ASP A 1 93 ? -1.608 4.986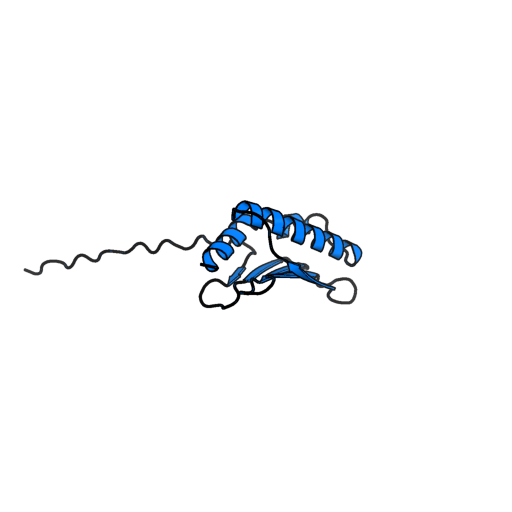 -7.482 1.00 97.19 93 ASP A C 1
ATOM 670 O O . ASP A 1 93 ? -1.011 5.243 -8.531 1.00 97.19 93 ASP A O 1
ATOM 674 N N . GLU A 1 94 ? -0.956 4.466 -6.434 1.00 96.94 94 GLU A N 1
ATOM 675 C CA . GLU A 1 94 ? 0.492 4.201 -6.465 1.00 96.94 94 GLU A CA 1
ATOM 676 C C . GLU A 1 94 ? 0.887 3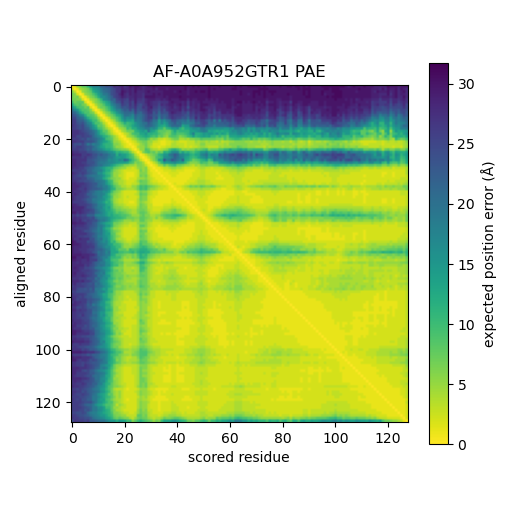.135 -7.484 1.00 96.94 94 GLU A C 1
ATOM 678 O O . GLU A 1 94 ? 1.891 3.269 -8.187 1.00 96.94 94 GLU A O 1
ATOM 683 N N . PHE A 1 95 ? 0.096 2.071 -7.624 1.00 97.31 95 PHE A N 1
ATOM 684 C CA . PHE A 1 95 ? 0.319 1.084 -8.678 1.00 97.31 95 PHE A CA 1
ATOM 685 C C . PHE A 1 95 ? 0.122 1.676 -10.075 1.00 97.31 95 PHE A C 1
ATOM 687 O O . PHE A 1 95 ? 0.812 1.266 -11.013 1.00 97.31 95 PHE A O 1
ATOM 694 N N . HIS A 1 96 ? -0.806 2.618 -10.246 1.00 96.69 96 HIS A N 1
ATOM 695 C CA . HIS A 1 96 ? -0.945 3.361 -11.494 1.00 96.69 96 HIS A CA 1
ATOM 696 C C . HIS A 1 96 ? 0.326 4.171 -11.783 1.00 96.69 96 HIS A C 1
ATOM 698 O O . HIS A 1 96 ? 0.912 4.000 -12.854 1.00 96.69 96 HIS A O 1
ATOM 704 N N . ASN A 1 97 ? 0.811 4.952 -10.814 1.00 96.00 97 ASN A N 1
ATOM 705 C CA . ASN A 1 97 ? 2.039 5.747 -10.929 1.00 96.00 97 ASN A CA 1
ATOM 706 C C . ASN A 1 97 ? 3.273 4.877 -11.217 1.00 96.00 97 ASN A C 1
ATOM 708 O O . ASN A 1 97 ? 4.071 5.186 -12.108 1.00 96.00 97 ASN A O 1
ATOM 712 N N . ALA A 1 98 ? 3.393 3.737 -10.535 1.00 96.50 98 ALA A N 1
ATOM 713 C CA . ALA A 1 98 ? 4.448 2.764 -10.778 1.00 96.50 98 ALA A CA 1
ATOM 714 C C . ALA A 1 98 ? 4.426 2.256 -12.220 1.00 96.50 98 ALA A C 1
ATOM 716 O O . ALA A 1 98 ? 5.470 2.188 -12.857 1.00 96.50 98 ALA A O 1
ATOM 717 N N . ARG A 1 99 ? 3.250 1.943 -12.778 1.00 96.69 99 ARG A N 1
ATOM 718 C CA . ARG A 1 99 ? 3.120 1.457 -14.165 1.00 96.69 99 ARG A CA 1
ATOM 719 C C . ARG A 1 99 ? 3.461 2.510 -15.221 1.00 96.69 99 ARG A C 1
ATOM 721 O O . ARG A 1 99 ? 3.774 2.136 -16.348 1.00 96.69 99 ARG A O 1
ATOM 728 N N . LEU A 1 100 ? 3.439 3.799 -14.878 1.00 96.00 100 LEU A N 1
ATOM 729 C CA . LEU A 1 100 ? 3.927 4.860 -15.767 1.00 96.00 100 LEU A CA 1
ATOM 730 C C . LEU A 1 100 ? 5.459 4.849 -15.901 1.00 96.00 100 LEU A C 1
ATOM 732 O O . LEU A 1 100 ? 5.982 5.320 -16.909 1.00 96.00 100 LEU A O 1
ATOM 736 N N . ASN A 1 101 ? 6.171 4.299 -14.912 1.00 95.31 101 ASN A N 1
ATOM 737 C CA . ASN A 1 101 ? 7.635 4.313 -14.833 1.00 95.31 101 ASN A CA 1
ATOM 738 C C . ASN A 1 101 ? 8.267 2.915 -14.978 1.00 95.31 101 ASN A C 1
ATOM 740 O O . ASN A 1 101 ? 9.395 2.783 -15.453 1.00 95.31 101 ASN A O 1
ATOM 744 N N . CYS A 1 102 ? 7.538 1.867 -14.595 1.00 96.12 102 CYS A N 1
ATOM 745 C CA . CYS A 1 102 ? 8.009 0.496 -14.439 1.00 96.12 102 CYS A CA 1
ATOM 746 C C . CYS A 1 102 ? 7.139 -0.487 -15.223 1.00 96.12 102 CYS A C 1
ATOM 748 O O . CYS A 1 102 ? 5.918 -0.362 -15.293 1.00 96.12 102 CYS A O 1
ATOM 750 N N . THR A 1 103 ? 7.758 -1.542 -15.758 1.00 95.06 103 THR A N 1
ATOM 751 C CA . THR A 1 103 ? 7.011 -2.673 -16.324 1.00 95.06 103 THR A CA 1
ATOM 752 C C . THR A 1 103 ? 6.593 -3.617 -15.202 1.00 95.06 103 THR A C 1
ATOM 754 O O . THR A 1 103 ? 7.396 -4.414 -14.723 1.00 95.06 103 THR A O 1
ATOM 757 N N . LEU A 1 104 ? 5.331 -3.527 -14.790 1.00 94.69 104 LEU A N 1
ATOM 758 C CA . LEU A 1 104 ? 4.725 -4.420 -13.805 1.00 94.69 104 LEU A CA 1
ATOM 759 C C . LEU A 1 104 ? 3.704 -5.346 -14.475 1.00 94.69 104 LEU A C 1
ATOM 761 O O . LEU A 1 104 ? 2.944 -4.887 -15.329 1.00 94.69 104 LEU A O 1
ATOM 765 N N . PRO A 1 105 ? 3.636 -6.632 -14.094 1.00 93.75 105 PRO A N 1
ATOM 766 C CA . PRO A 1 105 ? 2.622 -7.517 -14.640 1.00 93.75 105 PRO A CA 1
ATOM 767 C C . PRO A 1 105 ? 1.234 -7.166 -14.086 1.00 93.75 105 PRO A C 1
ATOM 769 O O . PRO A 1 105 ? 1.097 -6.780 -12.928 1.00 93.75 105 PRO A O 1
ATOM 772 N N . GLU A 1 106 ? 0.185 -7.341 -14.891 1.00 92.94 106 GLU A N 1
ATOM 773 C CA . GLU A 1 106 ? -1.186 -6.939 -14.524 1.00 92.94 106 GLU A CA 1
ATOM 774 C C . GLU A 1 106 ? -1.698 -7.612 -13.240 1.00 92.94 106 GLU A C 1
ATOM 776 O O . GLU A 1 106 ? -2.463 -7.017 -12.486 1.00 92.94 106 GLU A O 1
ATOM 781 N N . TRP A 1 107 ? -1.230 -8.828 -12.949 1.00 94.75 107 TRP A N 1
ATOM 782 C CA . TRP A 1 107 ? -1.655 -9.605 -11.785 1.00 94.75 107 TRP A CA 1
ATOM 783 C C . TRP A 1 107 ? -1.051 -9.135 -10.450 1.00 94.75 107 TRP A C 1
ATOM 785 O O . TRP A 1 107 ? -1.567 -9.518 -9.399 1.00 94.75 107 TRP A O 1
ATOM 795 N N . ILE A 1 108 ? 0.030 -8.338 -10.458 1.00 95.38 108 ILE A N 1
ATOM 796 C CA . ILE A 1 108 ? 0.823 -8.078 -9.241 1.00 95.38 108 ILE A CA 1
ATOM 797 C C . ILE A 1 108 ? 0.052 -7.294 -8.181 1.00 95.38 108 ILE A C 1
ATOM 799 O O . ILE A 1 108 ? 0.173 -7.586 -7.000 1.00 95.38 108 ILE A O 1
ATOM 803 N N . GLU A 1 109 ? -0.775 -6.335 -8.591 1.00 96.31 109 GLU A N 1
ATOM 804 C CA . GLU A 1 109 ? -1.545 -5.497 -7.667 1.00 96.31 109 GLU A CA 1
ATOM 805 C C . GLU A 1 109 ? -2.591 -6.321 -6.914 1.00 96.31 109 GLU A C 1
ATOM 807 O O . GLU A 1 109 ? -2.680 -6.251 -5.691 1.00 96.31 109 GLU A O 1
ATOM 812 N N . ALA A 1 110 ? -3.332 -7.170 -7.632 1.00 95.00 110 ALA A N 1
ATOM 813 C CA . ALA A 1 110 ? -4.304 -8.068 -7.017 1.00 95.00 110 ALA A CA 1
ATOM 814 C C . ALA A 1 110 ? -3.630 -9.064 -6.058 1.00 95.00 110 ALA A C 1
ATOM 816 O O . ALA A 1 110 ? -4.178 -9.352 -4.995 1.00 95.00 110 ALA A O 1
ATOM 817 N N . ALA A 1 111 ? -2.439 -9.561 -6.411 1.00 93.81 111 ALA A N 1
ATOM 818 C CA . ALA A 1 111 ? -1.658 -10.439 -5.544 1.00 93.81 111 ALA A CA 1
ATOM 819 C C . ALA A 1 111 ? -1.153 -9.712 -4.287 1.00 93.81 111 ALA A C 1
ATOM 821 O O . ALA A 1 111 ? -1.290 -10.241 -3.188 1.00 93.81 111 ALA A O 1
ATOM 822 N N . MET A 1 112 ? -0.649 -8.483 -4.428 1.00 94.69 112 MET A N 1
ATOM 823 C CA . MET A 1 112 ? -0.199 -7.652 -3.305 1.00 94.69 112 MET A CA 1
ATOM 824 C C . MET A 1 112 ? -1.344 -7.294 -2.354 1.00 94.69 112 MET A C 1
ATOM 826 O O . MET A 1 112 ? -1.160 -7.287 -1.142 1.00 94.69 112 MET A O 1
ATOM 830 N N . LEU A 1 113 ? -2.546 -7.034 -2.878 1.00 95.44 113 LEU A N 1
ATOM 831 C CA . LEU A 1 113 ? -3.729 -6.706 -2.075 1.00 95.44 113 LEU A CA 1
ATOM 832 C C . LEU A 1 113 ? -4.428 -7.931 -1.463 1.00 95.44 113 LEU A C 1
ATOM 834 O O . LEU A 1 113 ? -5.354 -7.771 -0.659 1.00 95.44 113 LEU A O 1
ATOM 838 N N . ALA A 1 114 ? -4.003 -9.154 -1.791 1.00 93.44 114 ALA A N 1
ATOM 839 C CA . ALA A 1 114 ? -4.550 -10.355 -1.176 1.00 93.44 114 ALA A CA 1
ATOM 840 C C . ALA A 1 114 ? -4.332 -10.316 0.347 1.00 93.44 114 ALA A C 1
ATOM 842 O O . ALA A 1 114 ? -3.230 -10.080 0.834 1.00 93.44 114 ALA A O 1
ATOM 843 N N . GLY A 1 115 ? -5.405 -10.503 1.120 1.00 92.06 115 GLY A N 1
ATOM 844 C CA . GLY A 1 115 ? -5.353 -10.458 2.586 1.00 92.06 115 GLY A CA 1
ATOM 845 C C . GLY A 1 115 ? -5.219 -9.058 3.207 1.00 92.06 115 GLY A C 1
ATOM 846 O O . GLY A 1 115 ? -5.229 -8.961 4.433 1.00 92.06 115 GLY A O 1
ATOM 847 N N . PHE A 1 116 ? -5.167 -7.982 2.411 1.00 95.50 116 PHE A N 1
ATOM 848 C CA . PHE A 1 116 ? -4.955 -6.615 2.908 1.00 95.50 116 PHE A CA 1
ATOM 849 C C . PHE A 1 116 ? -5.942 -6.210 4.012 1.00 95.50 116 PHE A C 1
ATOM 851 O O . PHE A 1 116 ? -5.518 -5.758 5.070 1.00 95.50 116 PHE A O 1
ATOM 858 N N . ASP A 1 117 ? -7.251 -6.409 3.809 1.00 93.69 117 ASP A N 1
ATOM 859 C CA . ASP A 1 117 ? -8.269 -5.950 4.767 1.00 93.69 117 ASP A CA 1
ATOM 860 C C . ASP A 1 117 ? -8.076 -6.598 6.156 1.00 93.69 117 ASP A C 1
ATOM 862 O O . ASP A 1 117 ? -8.228 -5.940 7.185 1.00 93.69 117 ASP A O 1
ATOM 866 N N . ALA A 1 118 ? -7.680 -7.875 6.207 1.00 91.88 118 ALA A N 1
ATOM 867 C CA . ALA A 1 118 ? -7.411 -8.572 7.464 1.00 91.88 118 ALA A CA 1
ATOM 868 C C . ALA A 1 118 ? -6.128 -8.068 8.148 1.00 91.88 118 ALA A C 1
ATOM 870 O O . ALA A 1 118 ? -6.113 -7.914 9.370 1.00 91.88 118 ALA A O 1
ATOM 871 N N . ALA A 1 119 ? -5.079 -7.769 7.377 1.00 92.75 119 ALA A N 1
ATOM 872 C CA . ALA A 1 119 ? -3.844 -7.191 7.901 1.00 92.75 119 ALA A CA 1
ATOM 873 C C . ALA A 1 119 ? -4.051 -5.743 8.393 1.00 92.75 119 ALA A C 1
ATOM 875 O O . ALA A 1 119 ? -3.569 -5.366 9.461 1.00 92.75 119 ALA A O 1
ATOM 876 N N . TYR A 1 120 ? -4.852 -4.949 7.679 1.00 93.38 120 TYR A N 1
ATOM 877 C CA . TYR A 1 120 ? -5.212 -3.592 8.088 1.00 93.38 120 TYR A CA 1
ATOM 878 C C . TYR A 1 120 ? -6.026 -3.571 9.387 1.00 93.38 120 TYR A C 1
ATOM 880 O O . TYR A 1 120 ? -5.775 -2.750 10.266 1.00 93.38 120 TYR A O 1
ATOM 888 N N . LEU A 1 121 ? -6.965 -4.506 9.572 1.00 91.31 121 LEU A N 1
ATOM 889 C CA . LEU A 1 121 ? -7.699 -4.625 10.836 1.00 91.31 121 LEU A CA 1
ATOM 890 C C . LEU A 1 121 ? -6.779 -4.930 12.030 1.00 91.31 121 LEU A C 1
ATOM 892 O O . LEU A 1 121 ? -7.046 -4.462 13.137 1.00 91.31 121 LEU A O 1
ATOM 896 N N . GLN A 1 122 ? -5.693 -5.678 11.818 1.00 88.75 122 GLN A N 1
ATOM 897 C CA . GLN A 1 122 ? -4.684 -5.928 12.853 1.00 88.75 122 GLN A CA 1
ATOM 898 C C . GLN A 1 122 ? -3.883 -4.673 13.182 1.00 88.75 122 GLN A C 1
ATOM 900 O O . GLN A 1 122 ? -3.671 -4.377 14.356 1.00 88.75 122 GLN A O 1
ATOM 905 N N . LEU A 1 123 ? -3.506 -3.900 12.163 1.00 90.00 123 LEU A N 1
ATOM 906 C CA . LEU A 1 123 ? -2.874 -2.597 12.351 1.00 90.00 123 LEU A CA 1
ATOM 907 C C . LEU A 1 123 ? -3.777 -1.650 13.159 1.00 90.00 123 LEU A C 1
ATOM 909 O O . LEU A 1 123 ? -3.328 -1.044 14.124 1.00 90.00 123 LEU A O 1
ATOM 913 N N . GLU A 1 124 ? -5.063 -1.557 12.817 1.00 88.62 124 GLU A N 1
ATOM 914 C CA . GLU A 1 124 ? -6.036 -0.725 13.543 1.00 88.62 124 GLU A CA 1
ATOM 915 C C . GLU A 1 124 ? -6.231 -1.172 14.999 1.00 88.62 124 GLU A C 1
ATOM 917 O O . GLU A 1 124 ? -6.473 -0.343 15.877 1.00 88.62 124 GLU A O 1
ATOM 922 N N . ALA A 1 125 ? -6.123 -2.474 15.277 1.00 85.94 125 ALA A N 1
ATOM 923 C CA . ALA A 1 125 ? -6.132 -2.989 16.643 1.00 85.94 125 ALA A CA 1
ATOM 924 C C . ALA A 1 125 ? -4.856 -2.614 17.416 1.00 85.94 125 ALA A C 1
ATOM 926 O O . ALA A 1 125 ? -4.935 -2.400 18.621 1.00 85.94 125 ALA A O 1
ATOM 927 N N . ALA A 1 126 ? -3.717 -2.492 16.729 1.00 82.50 126 ALA A N 1
ATOM 928 C CA . ALA A 1 126 ? -2.421 -2.137 17.307 1.00 82.50 126 ALA A CA 1
ATOM 929 C C . ALA A 1 126 ? -2.234 -0.636 17.589 1.00 82.50 126 ALA A C 1
ATOM 931 O O . ALA A 1 126 ? -1.314 -0.265 18.312 1.00 82.50 126 ALA A O 1
ATOM 932 N N . LYS A 1 127 ? -3.082 0.226 17.013 1.00 77.38 127 LYS A N 1
ATOM 933 C CA . LYS A 1 127 ? -3.094 1.679 17.267 1.00 77.38 127 LYS A CA 1
ATOM 934 C C . LYS A 1 127 ? -3.713 2.068 18.620 1.00 77.38 127 LYS A C 1
ATOM 936 O O . LYS A 1 127 ? -3.618 3.232 19.000 1.00 77.38 127 LYS A O 1
ATOM 941 N N . LYS A 1 128 ? -4.420 1.145 19.279 1.00 62.72 128 LYS A N 1
ATOM 942 C CA . LYS A 1 128 ? -5.172 1.377 20.524 1.00 62.72 128 LYS A CA 1
ATOM 943 C C . LYS A 1 128 ? -4.327 1.084 21.753 1.00 62.72 128 LYS A C 1
ATOM 945 O O . LYS A 1 128 ? -4.531 1.808 22.751 1.00 62.72 128 LYS A O 1
#

Nearest PDB structures (foldseek):
  2xqy-assembly2_E  TM=3.276E-01  e=1.950E-01  Suid alphaherpesvirus 1
  9dix-assembly1_D  TM=2.819E-01  e=3.234E+00  Human betaherpesvirus 5